Protein AF-A0AAN9A3C1-F1 (afdb_monomer)

Organism: Halocaridina rubra (NCBI:txid373956)

Sequence (177 aa):
KTPSAVAATAAAVVVAAIATAAVVAATATAAVVAATAAAVVVTATAAAVVVAATAAVVAATATAAVVAATAAAAVVTATAAAVVVAATAAAEVVATTVAAAVVATTAAAAVVTATAAAAVVATTAAAGIVAATAAAGVVATTAAAAVVAATAVAAVLTATAAAEVVAATAAAGAASS

Nearest PDB structures (foldseek):
  3ljy-assembly2_B  TM=1.322E-01  e=9.255E+00  Parabacteroides distasonis ATCC 8503

Foldseek 3Di:
DDEDEDADEDQEEDDEEEDLAYEDEEEHLYYHDEYEHVAYEDDYEHLEDDDDYCYQYWEYEHLEYDWEYEHCWHDWYWDHCATFTFTDHCWGGWGDGDVPTGTDETCNPEDEYEDEDVEYDYEYENHDYDYEYEYCEYEYEYYYCEEEYYYEYVEYEYEYDYVYYDYDYDDPYYDYD

Structure (mmCIF, N/CA/C/O backbone):
data_AF-A0AAN9A3C1-F1
#
_entry.id   AF-A0AAN9A3C1-F1
#
loop_
_atom_site.group_PDB
_atom_site.id
_atom_site.type_symbol
_atom_site.label_atom_id
_atom_site.label_alt_id
_atom_site.label_comp_id
_atom_site.label_asym_id
_atom_site.label_entity_id
_atom_site.label_seq_id
_atom_site.pdbx_PDB_ins_code
_atom_site.Cartn_x
_atom_site.Cartn_y
_atom_site.Cartn_z
_atom_site.occupancy
_atom_site.B_iso_or_equiv
_atom_site.auth_seq_id
_atom_site.auth_comp_id
_atom_site.auth_asym_id
_atom_site.auth_atom_id
_atom_site.pdbx_PDB_model_num
ATOM 1 N N . LYS A 1 1 ? 32.811 13.491 -8.816 1.00 56.31 1 LYS A N 1
ATOM 2 C CA . LYS A 1 1 ? 32.044 12.388 -9.447 1.00 56.31 1 LYS A CA 1
ATOM 3 C C . LYS A 1 1 ? 30.862 13.032 -10.159 1.00 56.31 1 LYS A C 1
ATOM 5 O O . LYS A 1 1 ? 30.163 13.804 -9.514 1.00 56.31 1 LYS A O 1
ATOM 10 N N . THR A 1 2 ? 30.744 12.864 -11.474 1.00 56.50 2 THR A N 1
ATOM 11 C CA . THR A 1 2 ? 29.707 13.526 -12.279 1.00 56.50 2 THR A CA 1
ATOM 12 C C . THR A 1 2 ? 28.348 12.852 -12.073 1.00 56.50 2 THR A C 1
ATOM 14 O O . THR A 1 2 ? 28.307 11.659 -11.758 1.00 56.50 2 THR A O 1
ATOM 17 N N . PRO A 1 3 ? 27.240 13.598 -12.205 1.00 73.44 3 PRO A N 1
ATOM 18 C CA . PRO A 1 3 ? 25.907 13.005 -12.236 1.00 73.44 3 PRO A CA 1
ATOM 19 C C . PRO A 1 3 ? 25.803 11.965 -13.361 1.00 73.44 3 PRO A C 1
ATOM 21 O O . PRO A 1 3 ? 26.408 12.134 -14.422 1.00 73.44 3 PRO A O 1
ATOM 24 N N . SER A 1 4 ? 25.045 10.891 -13.117 1.00 79.75 4 SER A N 1
ATOM 25 C CA . SER A 1 4 ? 24.799 9.827 -14.097 1.00 79.75 4 SER A CA 1
ATOM 26 C C . SER A 1 4 ? 23.322 9.777 -14.474 1.00 79.75 4 SER A C 1
ATOM 28 O O . SER A 1 4 ? 22.456 9.713 -13.598 1.00 79.75 4 SER A O 1
ATOM 30 N N . ALA A 1 5 ? 23.062 9.794 -15.782 1.00 85.44 5 ALA A N 1
ATOM 31 C CA . ALA A 1 5 ? 21.750 9.561 -16.365 1.00 85.44 5 ALA A CA 1
ATOM 32 C C . ALA A 1 5 ? 21.804 8.290 -17.222 1.00 85.44 5 ALA A C 1
ATOM 34 O O . ALA A 1 5 ? 22.592 8.214 -18.166 1.00 85.44 5 ALA A O 1
ATOM 35 N N . VAL A 1 6 ? 20.974 7.299 -16.880 1.00 84.12 6 VAL A N 1
ATOM 36 C CA . VAL A 1 6 ? 20.821 6.051 -17.636 1.00 84.12 6 VAL A CA 1
ATOM 37 C C . VAL A 1 6 ? 19.385 5.936 -18.126 1.00 84.12 6 VAL A C 1
ATOM 39 O O . VAL A 1 6 ? 18.451 5.874 -17.328 1.00 84.12 6 VAL A O 1
ATOM 42 N N . ALA A 1 7 ? 19.230 5.869 -19.446 1.00 87.31 7 ALA A N 1
ATOM 43 C CA . ALA A 1 7 ? 17.975 5.541 -20.103 1.00 87.31 7 ALA A CA 1
ATOM 44 C C . ALA A 1 7 ? 18.172 4.264 -20.922 1.00 87.31 7 ALA A C 1
ATOM 46 O O . ALA A 1 7 ? 19.027 4.220 -21.808 1.00 87.31 7 ALA A O 1
ATOM 47 N N . ALA A 1 8 ? 17.397 3.226 -20.612 1.00 80.81 8 ALA A N 1
ATOM 48 C CA . ALA A 1 8 ? 17.487 1.936 -21.279 1.00 80.81 8 ALA A CA 1
ATOM 49 C C . ALA A 1 8 ? 16.101 1.457 -21.723 1.00 80.81 8 ALA A C 1
ATOM 51 O O . ALA A 1 8 ? 15.153 1.403 -20.937 1.00 80.81 8 ALA A O 1
ATOM 52 N N . THR A 1 9 ? 16.007 1.120 -23.010 1.00 89.00 9 THR A N 1
ATOM 53 C CA . THR A 1 9 ? 14.817 0.541 -23.636 1.00 89.00 9 THR A CA 1
ATOM 54 C C . THR A 1 9 ? 15.225 -0.710 -24.389 1.00 89.00 9 THR A C 1
ATOM 56 O O . THR A 1 9 ? 16.035 -0.643 -25.311 1.00 89.00 9 THR A O 1
ATOM 59 N N . ALA A 1 10 ? 14.683 -1.849 -23.982 1.00 84.56 10 ALA A N 1
ATOM 60 C CA . ALA A 1 10 ? 14.947 -3.137 -24.607 1.00 84.56 10 ALA A CA 1
ATOM 61 C C . ALA A 1 10 ? 13.876 -4.144 -24.182 1.00 84.56 10 ALA A C 1
ATOM 63 O O . ALA A 1 10 ? 13.129 -3.902 -23.240 1.00 84.56 10 ALA A O 1
ATOM 64 N N . ALA A 1 11 ? 13.826 -5.311 -24.827 1.00 84.50 11 ALA A N 1
ATOM 65 C CA . ALA A 1 11 ? 12.996 -6.414 -24.336 1.00 84.50 11 ALA A CA 1
ATOM 66 C C . ALA A 1 11 ? 13.344 -6.768 -22.872 1.00 84.50 11 ALA A C 1
ATOM 68 O O . ALA A 1 11 ? 12.444 -7.002 -22.061 1.00 84.50 11 ALA A O 1
ATOM 69 N N . ALA A 1 12 ? 14.639 -6.701 -22.537 1.00 85.31 12 ALA A N 1
ATOM 70 C CA . ALA A 1 12 ? 15.175 -6.831 -21.188 1.00 85.31 12 ALA A CA 1
ATOM 71 C C . ALA A 1 12 ? 16.172 -5.701 -20.882 1.00 85.31 12 ALA A C 1
ATOM 73 O O . ALA A 1 12 ? 17.108 -5.477 -21.651 1.00 85.31 12 ALA A O 1
ATOM 74 N N . VAL A 1 13 ? 15.982 -5.011 -19.754 1.00 88.56 13 VAL A N 1
ATOM 75 C CA . VAL A 1 13 ? 16.843 -3.910 -19.297 1.00 88.56 13 VAL A CA 1
ATOM 76 C C . VAL A 1 13 ? 17.493 -4.260 -17.967 1.00 88.56 13 VAL A C 1
ATOM 78 O O . VAL A 1 13 ? 16.806 -4.623 -17.014 1.00 88.56 13 VAL A O 1
ATOM 81 N N . VAL A 1 14 ? 18.812 -4.069 -17.899 1.00 86.25 14 VAL A N 1
ATOM 82 C CA . VAL A 1 14 ? 19.585 -4.117 -16.656 1.00 86.25 14 VAL A CA 1
ATOM 83 C C . VAL A 1 14 ? 20.357 -2.811 -16.515 1.00 86.25 14 VAL A C 1
ATOM 85 O O . VAL A 1 14 ? 21.212 -2.500 -17.344 1.00 86.25 14 VAL A O 1
ATOM 88 N N . VAL A 1 15 ? 20.055 -2.050 -15.462 1.00 84.06 15 VAL A N 1
ATOM 89 C CA . VAL A 1 15 ? 20.766 -0.813 -15.127 1.00 84.06 15 VAL A CA 1
ATOM 90 C C . VAL A 1 15 ? 21.395 -0.914 -13.748 1.00 84.06 15 VAL A C 1
ATOM 92 O O . VAL A 1 15 ? 20.715 -1.201 -12.763 1.00 84.06 15 VAL A O 1
ATOM 95 N N . ALA A 1 16 ? 22.685 -0.588 -13.694 1.00 87.06 16 ALA A N 1
ATOM 96 C CA . ALA A 1 16 ? 23.415 -0.323 -12.467 1.00 87.06 16 ALA A CA 1
ATOM 97 C C . ALA A 1 16 ? 23.981 1.103 -12.515 1.00 87.06 16 ALA A C 1
ATOM 99 O O . ALA A 1 16 ? 24.780 1.427 -13.395 1.00 87.06 16 ALA A O 1
ATOM 100 N N . ALA A 1 17 ? 23.579 1.956 -11.571 1.00 80.62 17 ALA A N 1
ATOM 101 C CA . ALA A 1 17 ? 24.071 3.327 -11.466 1.00 80.62 17 ALA A CA 1
ATOM 102 C C . ALA A 1 17 ? 24.655 3.591 -10.076 1.00 80.62 17 ALA A C 1
ATOM 104 O O . ALA A 1 17 ? 23.951 3.516 -9.070 1.00 80.62 17 ALA A O 1
ATOM 105 N N . ILE A 1 18 ? 25.944 3.939 -10.024 1.00 84.00 18 ILE A N 1
ATOM 106 C CA . ILE A 1 18 ? 26.612 4.358 -8.788 1.00 84.00 18 ILE A CA 1
ATOM 107 C C . ILE A 1 18 ? 27.177 5.753 -8.981 1.00 84.00 18 ILE A C 1
ATOM 109 O O . ILE A 1 18 ? 28.207 5.958 -9.629 1.00 84.00 18 ILE A O 1
ATOM 113 N N . ALA A 1 19 ? 26.550 6.719 -8.334 1.00 80.19 19 ALA A N 1
ATOM 114 C CA . ALA A 1 19 ? 26.940 8.110 -8.445 1.00 80.19 19 ALA A CA 1
ATOM 115 C C . ALA A 1 19 ? 26.745 8.828 -7.113 1.00 80.19 19 ALA A C 1
ATOM 117 O O . ALA A 1 19 ? 26.228 8.278 -6.150 1.00 80.19 19 ALA A O 1
ATOM 118 N N . THR A 1 20 ? 27.199 10.070 -7.037 1.00 80.44 20 THR A N 1
ATOM 119 C CA . THR A 1 20 ? 26.747 10.980 -5.978 1.00 80.44 20 THR A CA 1
ATOM 120 C C . THR A 1 20 ? 25.288 11.377 -6.203 1.00 80.44 20 THR A C 1
ATOM 122 O O . THR A 1 20 ? 24.555 11.552 -5.234 1.00 80.44 20 THR A O 1
ATOM 125 N N . ALA A 1 21 ? 24.871 11.423 -7.476 1.00 79.38 21 ALA A N 1
ATOM 126 C CA . ALA A 1 21 ? 23.491 11.563 -7.924 1.00 79.38 21 ALA A CA 1
ATOM 127 C C . ALA A 1 21 ? 23.217 10.672 -9.153 1.00 79.38 21 ALA A C 1
ATOM 129 O O . ALA A 1 21 ? 23.971 10.736 -10.132 1.00 79.38 21 ALA A O 1
ATOM 130 N N . ALA A 1 22 ? 22.162 9.850 -9.099 1.00 84.31 22 ALA A N 1
ATOM 131 C CA . ALA A 1 22 ? 21.809 8.884 -10.145 1.00 84.31 22 ALA A CA 1
ATOM 132 C C . ALA A 1 22 ? 20.344 9.004 -10.583 1.00 84.31 22 ALA A C 1
ATOM 134 O O . ALA A 1 22 ? 19.435 9.011 -9.750 1.00 84.31 22 ALA A O 1
ATOM 135 N N . VAL A 1 23 ? 20.139 9.020 -11.901 1.00 84.69 23 VAL A N 1
ATOM 136 C CA . VAL A 1 23 ? 18.820 8.918 -12.531 1.00 84.69 23 VAL A CA 1
ATOM 137 C C . VAL A 1 23 ? 18.787 7.676 -13.408 1.00 84.69 23 VAL A C 1
ATOM 139 O O . VAL A 1 23 ? 19.584 7.558 -14.343 1.00 84.69 23 VAL A O 1
ATOM 142 N N . VAL A 1 24 ? 17.857 6.766 -13.108 1.00 84.81 24 VAL A N 1
ATOM 143 C CA . VAL A 1 24 ? 17.647 5.544 -13.884 1.00 84.81 24 VAL A CA 1
ATOM 144 C C . VAL A 1 24 ? 16.219 5.435 -14.402 1.00 84.81 24 VAL A C 1
ATOM 146 O O . VAL A 1 24 ? 15.254 5.435 -13.631 1.00 84.81 24 VAL A O 1
ATOM 149 N N . ALA A 1 25 ? 16.123 5.256 -15.717 1.00 87.81 25 ALA A N 1
ATOM 150 C CA . ALA A 1 25 ? 14.908 4.890 -16.421 1.00 87.81 25 ALA A CA 1
ATOM 151 C C . ALA A 1 25 ? 15.089 3.564 -17.168 1.00 87.81 25 ALA A C 1
ATOM 153 O O . ALA A 1 25 ? 15.967 3.429 -18.027 1.00 87.81 25 ALA A O 1
ATOM 154 N N . ALA A 1 26 ? 14.225 2.599 -16.849 1.00 85.00 26 ALA A N 1
ATOM 155 C CA . ALA A 1 26 ? 14.166 1.299 -17.502 1.00 85.00 26 ALA A CA 1
ATOM 156 C C . ALA A 1 26 ? 12.761 1.030 -18.046 1.00 85.00 26 ALA A C 1
ATOM 158 O O . ALA A 1 26 ? 11.796 0.929 -17.287 1.00 85.00 26 ALA A O 1
ATOM 159 N N . THR A 1 27 ? 12.661 0.883 -19.365 1.00 88.75 27 THR A N 1
ATOM 160 C CA . THR A 1 27 ? 11.431 0.436 -20.028 1.00 88.75 27 THR A CA 1
ATOM 161 C C . THR A 1 27 ? 11.697 -0.881 -20.723 1.00 88.75 27 THR A C 1
ATOM 163 O O . THR A 1 27 ? 12.577 -0.970 -21.581 1.00 88.75 27 THR A O 1
ATOM 166 N N . ALA A 1 28 ? 10.950 -1.911 -20.343 1.00 84.88 28 ALA A N 1
ATOM 167 C CA . ALA A 1 28 ? 11.157 -3.235 -20.895 1.00 84.88 28 ALA A CA 1
ATOM 168 C C . ALA A 1 28 ? 9.920 -4.116 -20.786 1.00 84.88 28 ALA A C 1
ATOM 170 O O . ALA A 1 28 ? 8.927 -3.747 -20.177 1.00 84.88 28 ALA A O 1
ATOM 171 N N . THR A 1 29 ? 9.982 -5.324 -21.337 1.00 87.19 29 THR A N 1
ATOM 172 C CA . THR A 1 29 ? 9.071 -6.385 -20.877 1.00 87.19 29 THR A CA 1
ATOM 173 C C . THR A 1 29 ? 9.516 -6.898 -19.505 1.00 87.19 29 THR A C 1
ATOM 175 O O . THR A 1 29 ? 8.672 -7.238 -18.676 1.00 87.19 29 THR A O 1
ATOM 178 N N . ALA A 1 30 ? 10.832 -6.857 -19.247 1.00 80.75 30 ALA A N 1
ATOM 179 C CA . ALA A 1 30 ? 11.457 -7.124 -17.955 1.00 80.75 30 ALA A CA 1
ATOM 180 C C . ALA A 1 30 ? 12.536 -6.074 -17.618 1.00 80.75 30 ALA A C 1
ATOM 182 O O . ALA A 1 30 ? 13.518 -5.930 -18.353 1.00 80.75 30 ALA A O 1
ATOM 183 N N . ALA A 1 31 ? 12.357 -5.343 -16.514 1.00 86.56 31 ALA A N 1
ATOM 184 C CA . ALA A 1 31 ? 13.257 -4.268 -16.092 1.00 86.56 31 ALA A CA 1
ATOM 185 C C . ALA A 1 31 ? 13.874 -4.546 -14.717 1.00 86.56 31 ALA A C 1
ATOM 187 O O . ALA A 1 31 ? 13.156 -4.767 -13.739 1.00 86.56 31 ALA A O 1
ATOM 188 N N . VAL A 1 32 ? 15.204 -4.463 -14.651 1.00 85.81 32 VAL A N 1
ATOM 189 C CA . VAL A 1 32 ? 15.979 -4.521 -13.411 1.00 85.81 32 VAL A CA 1
ATOM 190 C C . VAL A 1 32 ? 16.767 -3.233 -13.252 1.00 85.81 32 VAL A C 1
ATOM 192 O O . VAL A 1 32 ? 17.620 -2.900 -14.081 1.00 85.81 32 VAL A O 1
ATOM 195 N N . VAL A 1 33 ? 16.500 -2.525 -12.156 1.00 83.19 33 VAL A N 1
ATOM 196 C CA . VAL A 1 33 ? 17.215 -1.306 -11.804 1.00 83.19 33 VAL A CA 1
ATOM 197 C C . VAL A 1 33 ? 17.795 -1.395 -10.403 1.00 83.19 33 VAL A C 1
ATOM 199 O O . VAL A 1 33 ? 17.070 -1.510 -9.412 1.00 83.19 33 VAL A O 1
ATOM 202 N N . ALA A 1 34 ? 19.112 -1.236 -10.348 1.00 86.31 34 ALA A N 1
ATOM 203 C CA . ALA A 1 34 ? 19.865 -0.999 -9.134 1.00 86.31 34 ALA A CA 1
ATOM 204 C C . ALA A 1 34 ? 20.510 0.382 -9.207 1.00 86.31 34 ALA A C 1
ATOM 206 O O . ALA A 1 34 ? 21.264 0.693 -10.137 1.00 86.31 34 ALA A O 1
ATOM 207 N N . ALA A 1 35 ? 20.232 1.219 -8.216 1.00 80.44 35 ALA A N 1
ATOM 208 C CA . ALA A 1 35 ? 20.821 2.539 -8.190 1.00 80.44 35 ALA A CA 1
ATOM 209 C C . ALA A 1 35 ? 21.192 2.965 -6.766 1.00 80.44 35 ALA A C 1
ATOM 211 O O . ALA A 1 35 ? 20.408 2.893 -5.819 1.00 80.44 35 ALA A O 1
ATOM 212 N N . THR A 1 36 ? 22.432 3.416 -6.624 1.00 82.19 36 THR A N 1
ATOM 213 C CA . THR A 1 36 ? 23.015 3.801 -5.345 1.00 82.19 36 THR A CA 1
ATOM 214 C C . THR A 1 36 ? 23.631 5.173 -5.491 1.00 82.19 36 THR A C 1
ATOM 216 O O . THR A 1 36 ? 24.597 5.384 -6.231 1.00 82.19 36 THR A O 1
ATOM 219 N N . ALA A 1 37 ? 23.070 6.111 -4.751 1.00 75.06 37 ALA A N 1
ATOM 220 C CA . ALA A 1 37 ? 23.610 7.441 -4.610 1.00 75.06 37 ALA A CA 1
ATOM 221 C C . ALA A 1 37 ? 23.114 8.036 -3.297 1.00 75.06 37 ALA A C 1
ATOM 223 O O . ALA A 1 37 ? 22.129 7.567 -2.737 1.00 75.06 37 ALA A O 1
ATOM 224 N N . ALA A 1 38 ? 23.766 9.102 -2.838 1.00 74.19 38 ALA A N 1
ATOM 225 C CA . ALA A 1 38 ? 23.195 9.931 -1.777 1.00 74.19 38 ALA A CA 1
ATOM 226 C C . ALA A 1 38 ? 21.835 10.515 -2.212 1.00 74.19 38 ALA A C 1
ATOM 228 O O . ALA A 1 38 ? 20.959 10.736 -1.382 1.00 74.19 38 ALA A O 1
ATOM 229 N N . ALA A 1 39 ? 21.662 10.709 -3.527 1.00 70.88 39 ALA A N 1
ATOM 230 C CA . ALA A 1 39 ? 20.395 11.024 -4.172 1.00 70.88 39 ALA A CA 1
ATOM 231 C C . ALA A 1 39 ? 20.176 10.129 -5.401 1.00 70.88 39 ALA A C 1
ATOM 233 O O . ALA A 1 39 ? 20.866 10.267 -6.414 1.00 70.88 39 ALA A O 1
ATOM 234 N N . VAL A 1 40 ? 19.215 9.209 -5.321 1.00 79.62 40 VAL A N 1
ATOM 235 C CA . VAL A 1 40 ? 18.891 8.281 -6.409 1.00 79.62 40 VAL A CA 1
ATOM 236 C C . VAL A 1 40 ? 17.402 8.260 -6.710 1.00 79.62 40 VAL A C 1
ATOM 238 O O . VAL A 1 40 ? 16.564 8.226 -5.806 1.00 79.62 40 VAL A O 1
ATOM 241 N N . VAL A 1 41 ? 17.120 8.258 -8.012 1.00 82.25 41 VAL A N 1
ATOM 242 C CA . VAL A 1 41 ? 15.790 8.107 -8.584 1.00 82.25 41 VAL A CA 1
ATOM 243 C C . VAL A 1 41 ? 15.775 6.881 -9.475 1.00 82.25 41 VAL A C 1
ATOM 245 O O . VAL A 1 41 ? 16.584 6.765 -10.404 1.00 82.25 41 VAL A O 1
ATOM 248 N N . VAL A 1 42 ? 14.809 6.002 -9.215 1.00 82.44 42 VAL A N 1
ATOM 249 C CA . VAL A 1 42 ? 14.529 4.871 -10.086 1.00 82.44 42 VAL A CA 1
ATOM 250 C C . VAL A 1 42 ? 13.095 4.878 -10.576 1.00 82.44 42 VAL A C 1
ATOM 252 O O . VAL A 1 42 ? 12.144 4.862 -9.794 1.00 82.44 42 VAL A O 1
ATOM 255 N N . THR A 1 43 ? 12.991 4.775 -11.896 1.00 85.31 43 THR A N 1
ATOM 256 C CA . THR A 1 43 ? 11.760 4.464 -12.604 1.00 85.31 43 THR A CA 1
ATOM 257 C C . THR A 1 43 ? 11.938 3.182 -13.394 1.00 85.31 43 THR A C 1
ATOM 259 O O . THR A 1 43 ? 12.892 3.027 -14.167 1.00 85.31 43 THR A O 1
ATOM 262 N N . ALA A 1 44 ? 11.005 2.257 -13.209 1.00 81.19 44 ALA A N 1
ATOM 263 C CA . ALA A 1 44 ? 10.957 1.076 -14.037 1.00 81.19 44 ALA A CA 1
ATOM 264 C C . ALA A 1 44 ? 9.515 0.724 -14.401 1.00 81.19 44 ALA A C 1
ATOM 266 O O . ALA A 1 44 ? 8.604 0.728 -13.568 1.00 81.19 44 ALA A O 1
ATOM 267 N N . THR A 1 45 ? 9.331 0.479 -15.694 1.00 85.88 45 THR A N 1
ATOM 268 C CA . THR A 1 45 ? 8.055 0.111 -16.298 1.00 85.88 45 THR A CA 1
ATOM 269 C C . THR A 1 45 ? 8.264 -1.129 -17.130 1.00 85.88 45 THR A C 1
ATOM 271 O O . THR A 1 45 ? 9.107 -1.159 -18.031 1.00 85.88 45 THR A O 1
ATOM 274 N N . ALA A 1 46 ? 7.489 -2.150 -16.811 1.00 81.19 46 ALA A N 1
ATOM 275 C CA . ALA A 1 46 ? 7.528 -3.409 -17.513 1.00 81.19 46 ALA A CA 1
ATOM 276 C C . ALA A 1 46 ? 6.310 -4.249 -17.165 1.00 81.19 46 ALA A C 1
ATOM 278 O O . ALA A 1 46 ? 5.611 -3.968 -16.199 1.00 81.19 46 ALA A O 1
ATOM 279 N N . ALA A 1 47 ? 6.068 -5.321 -17.916 1.00 83.69 47 ALA A N 1
ATOM 280 C CA . ALA A 1 47 ? 5.149 -6.352 -17.442 1.00 83.69 47 ALA A CA 1
ATOM 281 C C . ALA A 1 47 ? 5.620 -6.906 -16.081 1.00 83.69 47 ALA A C 1
ATOM 283 O O . ALA A 1 47 ? 4.781 -7.238 -15.238 1.00 83.69 47 ALA A O 1
ATOM 284 N N . ALA A 1 48 ? 6.949 -6.919 -15.879 1.00 70.94 48 ALA A N 1
ATOM 285 C CA . ALA A 1 48 ? 7.636 -7.234 -14.632 1.00 70.94 48 ALA A CA 1
ATOM 286 C C . ALA A 1 48 ? 8.763 -6.230 -14.310 1.00 70.94 48 ALA A C 1
ATOM 288 O O . ALA A 1 48 ? 9.728 -6.098 -15.072 1.00 70.94 48 ALA A O 1
ATOM 289 N N . VAL A 1 49 ? 8.664 -5.561 -13.156 1.00 80.00 49 VAL A N 1
ATOM 290 C CA . VAL A 1 49 ? 9.622 -4.538 -12.708 1.00 80.00 49 VAL A CA 1
ATOM 291 C C . VAL A 1 49 ? 10.253 -4.875 -11.364 1.00 80.00 49 VAL A C 1
ATOM 293 O O . VAL A 1 49 ? 9.545 -5.157 -10.396 1.00 80.00 49 VAL A O 1
ATOM 296 N N . VAL A 1 50 ? 11.576 -4.692 -11.295 1.00 80.19 50 VAL A N 1
ATOM 297 C CA . VAL A 1 50 ? 12.348 -4.697 -10.052 1.00 80.19 50 VAL A CA 1
ATOM 298 C C . VAL A 1 50 ? 13.110 -3.389 -9.877 1.00 80.19 50 VAL A C 1
ATOM 300 O O . VAL A 1 50 ? 13.950 -3.024 -10.707 1.00 80.19 50 VAL A O 1
ATOM 303 N N . VAL A 1 51 ? 12.854 -2.727 -8.747 1.00 77.12 51 VAL A N 1
ATOM 304 C CA . VAL A 1 51 ? 13.583 -1.536 -8.318 1.00 77.12 51 VAL A CA 1
ATOM 305 C C . VAL A 1 51 ? 14.176 -1.713 -6.930 1.00 77.12 51 VAL A C 1
ATOM 307 O O . VAL A 1 51 ? 13.451 -1.900 -5.952 1.00 77.12 51 VAL A O 1
ATOM 310 N N . ALA A 1 52 ? 15.492 -1.530 -6.852 1.00 80.38 52 ALA A N 1
ATOM 311 C CA . ALA A 1 52 ? 16.223 -1.398 -5.605 1.00 80.38 52 ALA A CA 1
ATOM 312 C C . ALA A 1 52 ? 17.042 -0.112 -5.616 1.00 80.38 52 ALA A C 1
ATOM 314 O O . ALA A 1 52 ? 17.867 0.107 -6.514 1.00 80.38 52 ALA A O 1
ATOM 315 N N . ALA A 1 53 ? 16.852 0.723 -4.597 1.00 70.38 53 ALA A N 1
ATOM 316 C CA . ALA A 1 53 ? 17.707 1.882 -4.450 1.00 70.38 53 ALA A CA 1
ATOM 317 C C . ALA A 1 53 ? 17.897 2.333 -2.994 1.00 70.38 53 ALA A C 1
ATOM 319 O O . ALA A 1 53 ? 16.996 2.250 -2.156 1.00 70.38 53 ALA A O 1
ATOM 320 N N . THR A 1 54 ? 19.104 2.835 -2.704 1.00 71.06 54 THR A N 1
ATOM 321 C CA . THR A 1 54 ? 19.414 3.546 -1.451 1.00 71.06 54 THR A CA 1
ATOM 322 C C . THR A 1 54 ? 18.892 4.962 -1.579 1.00 71.06 54 THR A C 1
ATOM 324 O O . THR A 1 54 ? 19.634 5.913 -1.813 1.00 71.06 54 THR A O 1
ATOM 327 N N . ALA A 1 55 ? 17.577 5.041 -1.620 1.00 57.84 55 ALA A N 1
ATOM 328 C CA . ALA A 1 55 ? 16.886 6.086 -2.316 1.00 57.84 55 ALA A CA 1
ATOM 329 C C . ALA A 1 55 ? 16.065 6.918 -1.387 1.00 57.84 55 ALA A C 1
ATOM 331 O O . ALA A 1 55 ? 15.365 6.413 -0.516 1.00 57.84 55 ALA A O 1
ATOM 332 N N . ALA A 1 56 ? 16.015 8.181 -1.767 1.00 61.28 56 ALA A N 1
ATOM 333 C CA . ALA A 1 56 ? 14.816 8.936 -1.536 1.00 61.28 56 ALA A CA 1
ATOM 334 C C . ALA A 1 56 ? 13.613 8.304 -2.275 1.00 61.28 56 ALA A C 1
ATOM 336 O O . ALA A 1 56 ? 12.534 8.297 -1.698 1.00 61.28 56 ALA A O 1
ATOM 337 N N . VAL A 1 57 ? 13.763 7.774 -3.512 1.00 75.75 57 VAL A N 1
ATOM 338 C CA . VAL A 1 57 ? 12.609 7.462 -4.393 1.00 75.75 57 VAL A CA 1
ATOM 339 C C . VAL A 1 57 ? 12.740 6.197 -5.258 1.00 75.75 57 VAL A C 1
ATOM 341 O O . VAL A 1 57 ? 13.675 6.057 -6.053 1.00 75.75 57 VAL A O 1
ATOM 344 N N . VAL A 1 58 ? 11.723 5.328 -5.170 1.00 80.12 58 VAL A N 1
ATOM 345 C CA . VAL A 1 58 ? 11.596 4.063 -5.915 1.00 80.12 58 VAL A CA 1
ATOM 346 C C . VAL A 1 58 ? 10.163 3.910 -6.436 1.00 80.12 58 VAL A C 1
ATOM 348 O O . VAL A 1 58 ? 9.200 3.953 -5.663 1.00 80.12 58 VAL A O 1
ATOM 351 N N . ALA A 1 59 ? 10.033 3.755 -7.758 1.00 83.50 59 ALA A N 1
ATOM 352 C CA . ALA A 1 59 ? 8.757 3.609 -8.455 1.00 83.50 59 ALA A CA 1
ATOM 353 C C . ALA A 1 59 ? 8.770 2.413 -9.413 1.00 83.50 59 ALA A C 1
ATOM 355 O O . ALA A 1 59 ? 9.589 2.361 -10.339 1.00 83.50 59 ALA A O 1
ATOM 356 N N . ALA A 1 60 ? 7.820 1.494 -9.230 1.00 79.31 60 ALA A N 1
ATOM 357 C CA . ALA A 1 60 ? 7.550 0.442 -10.201 1.00 79.31 60 ALA A CA 1
ATOM 358 C C . ALA A 1 60 ? 6.090 0.403 -10.610 1.00 79.31 60 ALA A C 1
ATOM 360 O O . ALA A 1 60 ? 5.177 0.377 -9.781 1.00 79.31 60 ALA A O 1
ATOM 361 N N . THR A 1 61 ? 5.905 0.324 -11.921 1.00 82.75 61 THR A N 1
ATOM 362 C CA . THR A 1 61 ? 4.610 0.065 -12.530 1.00 82.75 61 THR A CA 1
ATOM 363 C C . THR A 1 61 ? 4.703 -1.157 -13.393 1.00 82.75 61 THR A C 1
ATOM 365 O O . THR A 1 61 ? 5.572 -1.269 -14.261 1.00 82.75 61 THR A O 1
ATOM 368 N N . ALA A 1 62 ? 3.766 -2.055 -13.165 1.00 75.44 62 ALA A N 1
ATOM 369 C CA . ALA A 1 62 ? 3.691 -3.272 -13.923 1.00 75.44 62 ALA A CA 1
ATOM 370 C C . ALA A 1 62 ? 2.317 -3.903 -13.771 1.00 75.44 62 ALA A C 1
ATOM 372 O O . ALA A 1 62 ? 1.501 -3.471 -12.970 1.00 75.44 62 ALA A O 1
ATOM 373 N N . THR A 1 63 ? 2.060 -4.981 -14.494 1.00 83.62 63 THR A N 1
ATOM 374 C CA . THR A 1 63 ? 1.101 -5.986 -14.013 1.00 83.62 63 THR A CA 1
ATOM 375 C C . THR A 1 63 ? 1.596 -6.640 -12.722 1.00 83.62 63 THR A C 1
ATOM 377 O O . THR A 1 63 ? 0.776 -7.074 -11.918 1.00 83.62 63 THR A O 1
ATOM 380 N N . ALA A 1 64 ? 2.921 -6.658 -12.527 1.00 66.12 64 ALA A N 1
ATOM 381 C CA . ALA A 1 64 ? 3.621 -7.159 -11.349 1.00 66.12 64 ALA A CA 1
ATOM 382 C C . ALA A 1 64 ? 4.855 -6.294 -11.012 1.00 66.12 64 ALA A C 1
ATOM 384 O O . ALA A 1 64 ? 5.846 -6.297 -11.752 1.00 66.12 64 ALA A O 1
ATOM 385 N N . ALA A 1 65 ? 4.793 -5.517 -9.924 1.00 79.75 65 ALA A N 1
ATOM 386 C CA . ALA A 1 65 ? 5.811 -4.513 -9.592 1.00 79.75 65 ALA A CA 1
ATOM 387 C C . ALA A 1 65 ? 6.378 -4.689 -8.178 1.00 79.75 65 ALA A C 1
ATOM 389 O O . ALA A 1 65 ? 5.627 -4.903 -7.224 1.00 79.75 65 ALA A O 1
ATOM 390 N N . VAL A 1 66 ? 7.707 -4.558 -8.072 1.00 79.38 66 VAL A N 1
ATOM 391 C CA . VAL A 1 66 ? 8.468 -4.662 -6.821 1.00 79.38 66 VAL A CA 1
ATOM 392 C C . VAL A 1 66 ? 9.341 -3.435 -6.623 1.00 79.38 66 VAL A C 1
ATOM 394 O O . VAL A 1 66 ? 10.121 -3.042 -7.497 1.00 79.38 66 VAL A O 1
ATOM 397 N N . VAL A 1 67 ? 9.187 -2.839 -5.445 1.00 77.25 67 VAL A N 1
ATOM 398 C CA . VAL A 1 67 ? 9.668 -1.497 -5.136 1.00 77.25 67 VAL A CA 1
ATOM 399 C C . VAL A 1 67 ? 10.241 -1.584 -3.739 1.00 77.25 67 VAL A C 1
ATOM 401 O O . VAL A 1 67 ? 9.527 -1.929 -2.801 1.00 77.25 67 VAL A O 1
ATOM 404 N N . ALA A 1 68 ? 11.534 -1.306 -3.621 1.00 79.81 68 ALA A N 1
ATOM 405 C CA . ALA A 1 68 ? 12.237 -1.210 -2.355 1.00 79.81 68 ALA A CA 1
ATOM 406 C C . ALA A 1 68 ? 13.128 0.032 -2.346 1.00 79.81 68 ALA A C 1
ATOM 408 O O . ALA A 1 68 ? 14.040 0.164 -3.165 1.00 79.81 68 ALA A O 1
ATOM 409 N N . ALA A 1 69 ? 12.888 0.910 -1.382 1.00 73.81 69 ALA A N 1
ATOM 410 C CA . ALA A 1 69 ? 13.749 2.031 -1.058 1.00 73.81 69 ALA A CA 1
ATOM 411 C C . ALA A 1 69 ? 14.110 1.957 0.403 1.00 73.81 69 ALA A C 1
ATOM 413 O O . ALA A 1 69 ? 13.286 1.685 1.280 1.00 73.81 69 ALA A O 1
ATOM 414 N N . THR A 1 70 ? 15.369 2.270 0.634 1.00 74.06 70 THR A N 1
ATOM 415 C CA . THR A 1 70 ? 15.898 2.437 1.965 1.00 74.06 70 THR A CA 1
ATOM 416 C C . THR A 1 70 ? 16.769 3.660 2.004 1.00 74.06 70 THR A C 1
ATOM 418 O O . THR A 1 70 ? 17.595 3.884 1.121 1.00 74.06 70 THR A O 1
ATOM 421 N N . ALA A 1 71 ? 16.622 4.421 3.067 1.00 66.19 71 ALA A N 1
ATOM 422 C CA . AL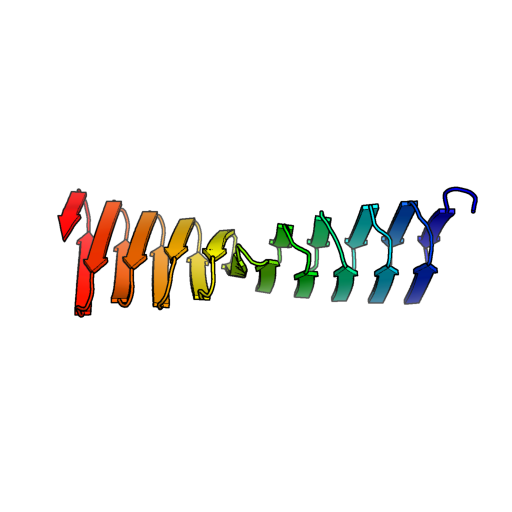A A 1 71 ? 17.481 5.543 3.357 1.00 66.19 71 ALA A CA 1
ATOM 423 C C . ALA A 1 71 ? 17.333 5.880 4.842 1.00 66.19 71 ALA A C 1
ATOM 425 O O . ALA A 1 71 ? 16.650 5.183 5.583 1.00 66.19 71 ALA A O 1
ATOM 426 N N . ALA A 1 72 ? 17.969 6.950 5.310 1.00 73.88 72 ALA A N 1
ATOM 427 C CA . ALA A 1 72 ? 17.495 7.582 6.542 1.00 73.88 72 ALA A CA 1
ATOM 428 C C . ALA A 1 72 ? 16.044 8.091 6.376 1.00 73.88 72 ALA A C 1
ATOM 430 O O . ALA A 1 72 ? 15.332 8.217 7.367 1.00 73.88 72 ALA A O 1
ATOM 431 N N . ALA A 1 73 ? 15.624 8.306 5.118 1.00 59.69 73 ALA A N 1
ATOM 432 C CA . ALA A 1 73 ? 14.277 8.638 4.661 1.00 59.69 73 ALA A CA 1
ATOM 433 C C . ALA A 1 73 ? 13.995 7.990 3.289 1.00 59.69 73 ALA A C 1
ATOM 435 O O . ALA A 1 73 ? 14.706 8.307 2.336 1.00 59.69 73 ALA A O 1
ATOM 436 N N . ALA A 1 74 ? 12.979 7.129 3.165 1.00 70.81 74 ALA A N 1
ATOM 437 C CA . ALA A 1 74 ? 12.729 6.369 1.938 1.00 70.81 74 ALA A CA 1
ATOM 438 C C . ALA A 1 74 ? 11.270 6.385 1.496 1.00 70.81 74 ALA A C 1
ATOM 440 O O . ALA A 1 74 ? 10.367 6.287 2.321 1.00 70.81 74 ALA A O 1
ATOM 441 N N . VAL A 1 75 ? 11.072 6.433 0.175 1.00 73.12 75 VAL A N 1
ATOM 442 C CA . VAL A 1 75 ? 9.758 6.401 -0.473 1.00 73.12 75 VAL A CA 1
ATOM 443 C C . VAL A 1 75 ? 9.712 5.323 -1.526 1.00 73.12 75 VAL A C 1
ATOM 445 O O . VAL A 1 75 ? 10.592 5.196 -2.384 1.00 73.12 75 VAL A O 1
ATOM 448 N N . VAL A 1 76 ? 8.638 4.552 -1.456 1.00 71.25 76 VAL A N 1
ATOM 449 C CA . VAL A 1 76 ? 8.459 3.362 -2.263 1.00 71.25 76 VAL A CA 1
ATOM 450 C C . VAL A 1 76 ? 7.035 3.420 -2.748 1.00 71.25 76 VAL A C 1
ATOM 452 O O . VAL A 1 76 ? 6.119 3.750 -2.001 1.00 71.25 76 VAL A O 1
ATOM 455 N N . THR A 1 77 ? 6.865 3.150 -4.031 1.00 77.00 77 THR A N 1
ATOM 456 C CA . THR A 1 77 ? 5.588 3.254 -4.730 1.00 77.00 77 THR A CA 1
ATOM 457 C C . THR A 1 77 ? 5.449 2.212 -5.819 1.00 77.00 77 THR 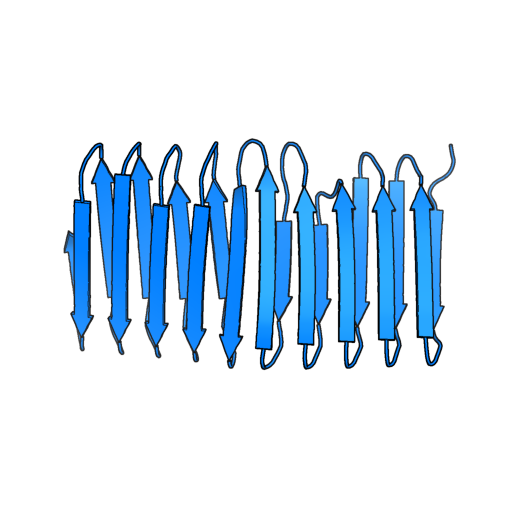A C 1
ATOM 459 O O . THR A 1 77 ? 6.164 2.174 -6.817 1.00 77.00 77 THR A O 1
ATOM 462 N N . ALA A 1 78 ? 4.471 1.366 -5.638 1.00 70.81 78 ALA A N 1
ATOM 463 C CA . ALA A 1 78 ? 4.242 0.232 -6.466 1.00 70.81 78 ALA A CA 1
ATOM 464 C C . ALA A 1 78 ? 2.768 0.294 -6.736 1.00 70.81 78 ALA A C 1
ATOM 466 O O . ALA A 1 78 ? 1.931 0.409 -5.837 1.00 70.81 78 ALA A O 1
ATOM 467 N N . THR A 1 79 ? 2.487 0.322 -8.026 1.00 72.44 79 THR A N 1
ATOM 468 C CA . THR A 1 79 ? 1.175 0.031 -8.554 1.00 72.44 79 THR A CA 1
ATOM 469 C C . THR A 1 79 ? 1.249 -1.068 -9.589 1.00 72.44 79 THR A C 1
ATOM 471 O O . THR A 1 79 ? 2.171 -1.174 -10.398 1.00 72.44 79 THR A O 1
ATOM 474 N N . ALA A 1 80 ? 0.231 -1.891 -9.521 1.00 63.38 80 ALA A N 1
ATOM 475 C CA . ALA A 1 80 ? -0.051 -2.953 -10.437 1.00 63.38 80 ALA A CA 1
ATOM 476 C C . ALA A 1 80 ? -1.461 -3.430 -10.127 1.00 63.38 80 ALA A C 1
ATOM 478 O O . ALA A 1 80 ? -2.028 -3.082 -9.095 1.00 63.38 80 ALA A O 1
ATOM 479 N N . ALA A 1 81 ? -2.023 -4.260 -10.997 1.00 67.88 81 ALA A N 1
ATOM 480 C CA . ALA A 1 81 ? -3.140 -5.107 -10.581 1.00 67.88 81 ALA A CA 1
ATOM 481 C C . ALA A 1 81 ? -2.734 -6.009 -9.396 1.00 67.88 81 ALA A C 1
ATOM 483 O O . ALA A 1 81 ? -3.584 -6.475 -8.642 1.00 67.88 81 ALA A O 1
ATOM 484 N N . ALA A 1 82 ? -1.423 -6.230 -9.263 1.00 55.69 82 ALA A N 1
ATOM 485 C CA . ALA A 1 82 ? -0.781 -6.945 -8.183 1.00 55.69 82 ALA A CA 1
ATOM 486 C C . ALA A 1 82 ? 0.534 -6.263 -7.814 1.00 55.69 82 ALA A C 1
ATOM 488 O O . ALA A 1 82 ? 1.541 -6.420 -8.514 1.00 55.69 82 ALA A O 1
ATOM 489 N N . VAL A 1 83 ? 0.524 -5.466 -6.746 1.00 67.31 83 VAL A N 1
ATOM 490 C CA . VAL A 1 83 ? 1.706 -4.686 -6.391 1.00 67.31 83 VAL A CA 1
ATOM 491 C C . VAL A 1 83 ? 2.204 -4.869 -4.976 1.00 67.31 83 VAL A C 1
ATOM 493 O O . VAL A 1 83 ? 1.487 -5.441 -4.156 1.00 67.31 83 VAL A O 1
ATOM 496 N N . VAL A 1 84 ? 3.457 -4.437 -4.781 1.00 65.12 84 VAL A N 1
ATOM 497 C CA . VAL A 1 84 ? 4.222 -4.442 -3.543 1.00 65.12 84 VAL A CA 1
ATOM 498 C C . VAL A 1 84 ? 5.122 -3.223 -3.463 1.00 65.12 84 VAL A C 1
ATOM 500 O O . VAL A 1 84 ? 6.081 -3.061 -4.224 1.00 65.12 84 VAL A O 1
ATOM 503 N N . VAL A 1 85 ? 4.844 -2.411 -2.462 1.00 64.88 85 VAL A N 1
ATOM 504 C CA . VAL A 1 85 ? 5.765 -1.389 -1.984 1.00 64.88 85 VAL A CA 1
ATOM 505 C C . VAL A 1 85 ? 6.573 -1.938 -0.812 1.00 64.88 85 VAL A C 1
ATOM 507 O O . VAL A 1 85 ? 6.190 -2.936 -0.221 1.00 64.88 85 VAL A O 1
ATOM 510 N N . ALA A 1 86 ? 7.659 -1.279 -0.426 1.00 69.50 86 ALA A N 1
ATOM 511 C CA . ALA A 1 86 ? 8.315 -1.381 0.884 1.00 69.50 86 ALA A CA 1
ATOM 512 C C . ALA A 1 86 ? 9.251 -0.186 1.137 1.00 69.50 86 ALA A C 1
ATOM 514 O O . ALA A 1 86 ? 10.425 -0.259 0.792 1.00 69.50 86 ALA A O 1
ATOM 515 N N . ALA A 1 87 ? 8.770 0.926 1.692 1.00 68.12 87 ALA A N 1
ATOM 516 C CA . ALA A 1 87 ? 9.592 2.107 1.987 1.00 68.12 87 ALA A CA 1
ATOM 517 C C . ALA A 1 87 ? 10.173 2.076 3.358 1.00 68.12 87 ALA A C 1
ATOM 519 O O . ALA A 1 87 ? 9.390 2.151 4.272 1.00 68.12 87 ALA A O 1
ATOM 520 N N . THR A 1 88 ? 11.498 2.019 3.491 1.00 67.31 88 THR A N 1
ATOM 521 C CA . THR A 1 88 ? 12.126 1.958 4.798 1.00 67.31 88 THR A CA 1
ATOM 522 C C . THR A 1 88 ? 13.092 3.020 5.169 1.00 67.31 88 THR A C 1
ATOM 524 O O . THR A 1 88 ? 14.033 3.328 4.450 1.00 67.31 88 THR A O 1
ATOM 527 N N . ALA A 1 89 ? 12.947 3.480 6.393 1.00 60.84 89 ALA A N 1
ATOM 528 C CA . ALA A 1 89 ? 13.924 4.357 6.956 1.00 60.84 89 ALA A CA 1
ATOM 529 C C . ALA A 1 89 ? 13.977 4.223 8.480 1.00 60.84 89 ALA A C 1
ATOM 531 O O . ALA A 1 89 ? 13.168 3.540 9.108 1.00 60.84 89 ALA A O 1
ATOM 532 N N . ALA A 1 90 ? 14.913 4.937 9.110 1.00 57.81 90 ALA A N 1
ATOM 533 C CA . ALA A 1 90 ? 14.761 5.291 10.529 1.00 57.81 90 ALA A CA 1
ATOM 534 C C . ALA A 1 90 ? 13.429 6.026 10.784 1.00 57.81 90 ALA A C 1
ATOM 536 O O . ALA A 1 90 ? 13.019 6.217 11.921 1.00 57.81 90 ALA A O 1
ATOM 537 N N . ALA A 1 91 ? 12.756 6.374 9.694 1.00 52.19 91 ALA A N 1
ATOM 538 C CA . ALA A 1 91 ? 11.333 6.249 9.513 1.00 52.19 91 ALA A CA 1
ATOM 539 C C . ALA A 1 91 ? 10.989 5.473 8.210 1.00 52.19 91 ALA A C 1
ATOM 541 O O . ALA A 1 91 ? 11.079 6.122 7.183 1.00 52.19 91 ALA A O 1
ATOM 542 N N . GLU A 1 92 ? 10.647 4.158 8.185 1.00 63.06 92 GLU A N 1
ATOM 543 C CA . GLU A 1 92 ? 9.538 3.524 7.409 1.00 63.06 92 GLU A CA 1
ATOM 544 C C . GLU A 1 92 ? 9.589 1.989 7.081 1.00 63.06 92 GLU A C 1
ATOM 546 O O . GLU A 1 92 ? 10.653 1.421 7.240 1.00 63.06 92 GLU A O 1
ATOM 551 N N . VAL A 1 93 ? 8.497 1.279 6.694 1.00 63.50 93 VAL A N 1
ATOM 552 C CA . VAL A 1 93 ? 8.447 0.052 5.811 1.00 63.50 93 VAL A CA 1
ATOM 553 C C . VAL A 1 93 ? 7.067 -0.021 5.121 1.00 63.50 93 VAL A C 1
ATOM 555 O O . VAL A 1 93 ? 6.094 -0.391 5.778 1.00 63.50 93 VAL A O 1
ATOM 558 N N . VAL A 1 94 ? 6.976 0.267 3.808 1.00 66.88 94 VAL A N 1
ATOM 559 C CA . VAL A 1 94 ? 5.681 0.435 3.086 1.00 66.88 94 VAL A CA 1
ATOM 560 C C . VAL A 1 94 ? 5.143 -0.722 2.285 1.00 66.88 94 VAL A C 1
ATOM 562 O O . VAL A 1 94 ? 5.446 -0.725 1.129 1.00 66.88 94 VAL A O 1
ATOM 565 N N . ALA A 1 95 ? 4.243 -1.600 2.717 1.00 70.81 95 ALA A N 1
ATOM 566 C CA . ALA A 1 95 ? 3.740 -2.639 1.797 1.00 70.81 95 ALA A CA 1
ATOM 567 C C . ALA A 1 95 ? 2.397 -2.352 1.129 1.00 70.81 95 ALA A C 1
ATOM 569 O O . ALA A 1 95 ? 1.363 -2.601 1.738 1.00 70.81 95 ALA A O 1
ATOM 570 N N . THR A 1 96 ? 2.402 -1.926 -0.144 1.00 67.06 96 THR A N 1
ATOM 571 C CA . THR A 1 96 ? 1.170 -1.766 -0.930 1.00 67.06 96 THR A CA 1
ATOM 572 C C . THR A 1 96 ? 0.791 -3.012 -1.683 1.00 67.06 96 THR A C 1
ATOM 574 O O . THR A 1 96 ? 1.519 -3.388 -2.578 1.00 67.06 96 THR A O 1
ATOM 577 N N . THR A 1 97 ? -0.361 -3.611 -1.379 1.00 67.50 97 THR A N 1
ATOM 578 C CA . THR A 1 97 ? -1.055 -4.504 -2.303 1.00 67.50 97 THR A CA 1
ATOM 579 C C . THR A 1 97 ? -2.366 -3.915 -2.717 1.00 67.50 97 THR A C 1
ATOM 581 O O . THR A 1 97 ? -3.149 -3.345 -1.952 1.00 67.50 97 THR A O 1
ATOM 584 N N . VAL A 1 98 ? -2.513 -3.995 -4.021 1.00 56.78 98 VAL A N 1
ATOM 585 C CA . VAL A 1 98 ? -3.327 -3.068 -4.721 1.00 56.78 98 VAL A CA 1
ATOM 586 C C . VAL A 1 98 ? -3.921 -3.812 -5.880 1.00 56.78 98 VAL A C 1
ATOM 588 O O . VAL A 1 98 ? -3.229 -4.173 -6.818 1.00 56.78 98 VAL A O 1
ATOM 591 N N . ALA A 1 99 ? -5.210 -4.076 -5.769 1.00 63.50 99 ALA A N 1
ATOM 592 C CA . ALA A 1 99 ? -6.044 -4.309 -6.929 1.00 63.50 99 ALA A CA 1
ATOM 593 C C . ALA A 1 99 ? -6.684 -2.953 -7.202 1.00 63.50 99 ALA A C 1
ATOM 595 O O . ALA A 1 99 ? -7.815 -2.708 -6.796 1.00 63.50 99 ALA A O 1
ATOM 596 N N . ALA A 1 100 ? -5.871 -2.037 -7.738 1.00 61.56 100 ALA A N 1
ATOM 597 C CA . ALA A 1 100 ? -6.054 -0.593 -7.574 1.00 61.56 100 ALA A CA 1
ATOM 598 C C . ALA A 1 100 ? -6.102 -0.194 -6.085 1.00 61.56 100 ALA A C 1
ATOM 600 O O . ALA A 1 100 ? -7.139 -0.353 -5.453 1.00 61.56 100 ALA A O 1
ATOM 601 N N . ALA A 1 101 ? -5.012 0.352 -5.531 1.00 70.81 101 ALA A N 1
ATOM 602 C 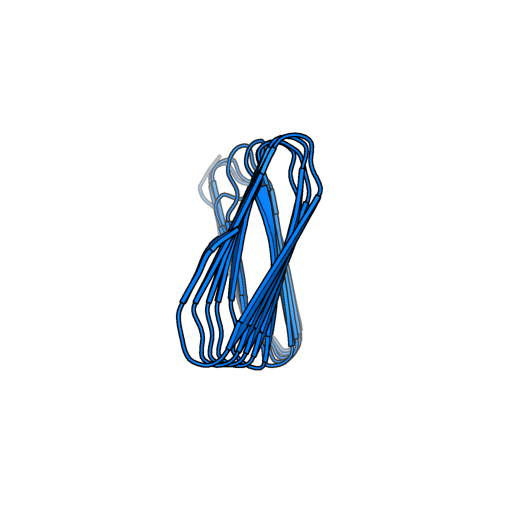CA . ALA A 1 101 ? -4.750 0.424 -4.078 1.00 70.81 101 ALA A CA 1
ATOM 603 C C . ALA A 1 101 ? -3.395 1.101 -3.730 1.00 70.81 101 ALA A C 1
ATOM 605 O O . ALA A 1 101 ? -2.548 1.296 -4.602 1.00 70.81 101 ALA A O 1
ATOM 606 N N . VAL A 1 102 ? -3.203 1.462 -2.457 1.00 75.88 102 VAL A N 1
ATOM 607 C CA . VAL A 1 102 ? -2.137 2.308 -1.930 1.00 75.88 102 VAL A CA 1
ATOM 608 C C . VAL A 1 102 ? -2.011 2.051 -0.441 1.00 75.88 102 VAL A C 1
ATOM 610 O O . VAL A 1 102 ? -2.984 1.822 0.277 1.00 75.88 102 VAL A O 1
ATOM 613 N N . VAL A 1 103 ? -0.773 2.141 -0.011 1.00 70.56 103 VAL A N 1
ATOM 614 C CA . VAL A 1 103 ? -0.243 1.882 1.303 1.00 70.56 103 VAL A CA 1
ATOM 615 C C . VAL A 1 103 ? 0.914 2.824 1.439 1.00 70.56 103 VAL A C 1
ATOM 617 O O . VAL A 1 103 ? 1.741 2.976 0.542 1.00 70.56 103 VAL A O 1
ATOM 620 N N . ALA A 1 104 ? 0.879 3.519 2.547 1.00 81.25 104 ALA A N 1
ATOM 621 C CA . 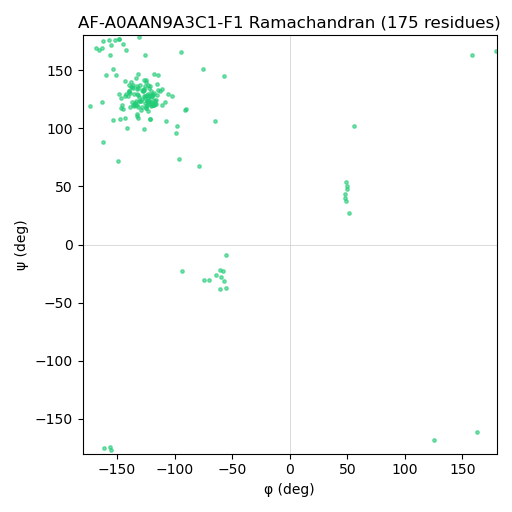ALA A 1 104 ? 1.870 4.467 2.959 1.00 81.25 104 ALA A CA 1
ATOM 622 C C . ALA A 1 104 ? 2.066 4.216 4.427 1.00 81.25 104 ALA A C 1
ATOM 624 O O . ALA A 1 104 ? 1.140 3.873 5.173 1.00 81.25 104 ALA A O 1
ATOM 625 N N . THR A 1 105 ? 3.310 4.290 4.815 1.00 78.00 105 THR A N 1
ATOM 626 C CA . THR A 1 105 ? 3.716 3.790 6.103 1.00 78.00 105 THR A CA 1
ATOM 627 C C . THR A 1 105 ? 4.519 4.917 6.692 1.00 78.00 105 THR A C 1
ATOM 629 O O . THR A 1 105 ? 4.553 5.999 6.134 1.00 78.00 105 THR A O 1
ATOM 632 N N . THR A 1 106 ? 5.022 4.801 7.885 1.00 78.94 106 THR A N 1
ATOM 633 C CA . THR A 1 106 ? 5.994 5.724 8.454 1.00 78.94 106 THR A CA 1
ATOM 634 C C . THR A 1 106 ? 6.322 5.026 9.713 1.00 78.94 106 THR A C 1
ATOM 636 O O . THR A 1 106 ? 5.464 4.655 10.510 1.00 78.94 106 THR A O 1
ATOM 639 N N . ALA A 1 107 ? 7.577 4.695 9.795 1.00 66.75 107 ALA A N 1
ATOM 640 C CA . ALA A 1 107 ? 7.919 3.541 10.561 1.00 66.75 107 ALA A CA 1
ATOM 641 C C . ALA A 1 107 ? 9.291 3.803 11.112 1.00 66.75 107 ALA A C 1
ATOM 643 O O . ALA A 1 107 ? 10.298 3.263 10.671 1.00 66.75 107 ALA A O 1
ATOM 644 N N . ALA A 1 108 ? 9.323 4.714 12.074 1.00 72.56 108 ALA A N 1
ATOM 645 C CA . ALA A 1 108 ? 10.472 4.751 12.940 1.00 72.56 108 ALA A CA 1
ATOM 646 C C . ALA A 1 108 ? 10.431 3.428 13.676 1.00 72.56 108 ALA A C 1
ATOM 648 O O . ALA A 1 108 ? 9.505 3.187 14.425 1.00 72.56 108 ALA A O 1
ATOM 649 N N . ALA A 1 109 ? 11.314 2.506 13.316 1.00 71.88 109 ALA A N 1
ATOM 650 C CA . ALA A 1 109 ? 11.243 1.133 13.797 1.00 71.88 109 ALA A CA 1
ATOM 651 C C . ALA A 1 109 ? 9.849 0.467 13.651 1.00 71.88 109 ALA A C 1
ATOM 653 O O . ALA A 1 109 ? 9.365 -0.138 14.613 1.00 71.88 109 ALA A O 1
ATOM 654 N N . ALA A 1 110 ? 9.180 0.552 12.485 1.00 76.19 110 ALA A N 1
ATOM 655 C CA . ALA 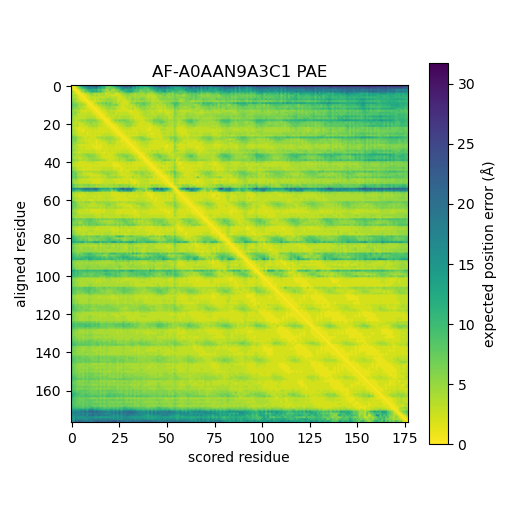A 1 110 ? 7.857 -0.069 12.371 1.00 76.19 110 ALA A CA 1
ATOM 656 C C . ALA A 1 110 ? 7.425 -0.630 11.011 1.00 76.19 110 ALA A C 1
ATOM 658 O O . ALA A 1 110 ? 8.154 -0.577 10.022 1.00 76.19 110 ALA A O 1
ATOM 659 N N . VAL A 1 111 ? 6.238 -1.245 11.003 1.00 79.81 111 VAL A N 1
ATOM 660 C CA . VAL A 1 111 ? 5.773 -2.074 9.893 1.00 79.81 111 VAL A CA 1
ATOM 661 C C . VAL A 1 111 ? 4.318 -1.841 9.608 1.00 79.81 111 VAL A C 1
ATOM 663 O O . VAL A 1 111 ? 3.466 -1.796 10.500 1.00 79.81 111 VAL A O 1
ATOM 666 N N . VAL A 1 112 ? 4.053 -1.762 8.316 1.00 80.00 112 VAL A N 1
ATOM 667 C CA . VAL A 1 112 ? 2.754 -1.384 7.842 1.00 80.00 112 VAL A CA 1
ATOM 668 C C . VAL A 1 112 ? 2.470 -2.126 6.563 1.00 80.00 112 VAL A C 1
ATOM 670 O O . VAL A 1 112 ? 3.195 -2.086 5.562 1.00 80.00 112 VAL A O 1
ATOM 673 N N . THR A 1 113 ? 1.337 -2.784 6.630 1.00 83.44 113 THR A N 1
ATOM 674 C CA . THR A 1 113 ? 0.792 -3.515 5.520 1.00 83.44 113 THR A CA 1
ATOM 675 C C . THR A 1 113 ? -0.476 -2.863 5.106 1.00 83.44 113 THR A C 1
ATOM 677 O O . THR A 1 113 ? -1.272 -2.431 5.952 1.00 83.44 113 THR A O 1
ATOM 680 N N . ALA A 1 114 ? -0.704 -2.920 3.803 1.00 81.94 114 ALA A N 1
ATOM 681 C CA . ALA A 1 114 ? -2.064 -2.855 3.410 1.00 81.94 114 ALA A CA 1
ATOM 682 C C . ALA A 1 114 ? -2.489 -3.486 2.128 1.00 81.94 114 ALA A C 1
ATOM 684 O O . ALA A 1 114 ? -1.804 -3.582 1.112 1.00 81.94 114 ALA A O 1
ATOM 685 N N . THR A 1 115 ? -3.744 -3.859 2.261 1.00 85.75 115 THR A N 1
ATOM 686 C CA . THR A 1 115 ? -4.571 -4.292 1.184 1.00 85.75 115 THR A CA 1
ATOM 687 C C . THR A 1 115 ? -5.564 -3.202 0.952 1.00 85.75 115 THR A C 1
ATOM 689 O O . THR A 1 115 ? -6.333 -2.793 1.829 1.00 85.75 115 THR A O 1
ATOM 692 N N . ALA A 1 116 ? -5.526 -2.756 -0.277 1.00 69.25 116 ALA A N 1
ATOM 693 C CA . ALA A 1 116 ? -6.461 -1.801 -0.743 1.00 69.25 116 ALA A CA 1
ATOM 694 C C . ALA A 1 116 ? -6.970 -2.301 -2.086 1.00 69.25 116 ALA A C 1
ATOM 696 O O . ALA A 1 116 ? -6.237 -2.413 -3.068 1.00 69.25 116 ALA A O 1
ATOM 697 N N . ALA A 1 117 ? -8.243 -2.661 -2.093 1.00 84.19 117 ALA A N 1
ATOM 698 C CA . ALA A 1 117 ? -8.995 -2.855 -3.315 1.00 84.19 117 ALA A CA 1
ATOM 699 C C . ALA A 1 117 ? -9.942 -1.668 -3.394 1.00 84.19 117 ALA A C 1
ATOM 701 O O . ALA A 1 117 ? -10.862 -1.543 -2.584 1.00 84.19 117 ALA A O 1
ATOM 702 N N . ALA A 1 118 ? -9.643 -0.743 -4.297 1.00 78.25 118 ALA A N 1
ATOM 703 C CA . ALA A 1 118 ? -10.256 0.577 -4.312 1.00 78.25 118 ALA A CA 1
ATOM 704 C C . ALA A 1 118 ? -10.233 1.251 -2.917 1.00 78.25 118 ALA A C 1
ATOM 706 O O . ALA A 1 118 ? -11.289 1.595 -2.386 1.00 78.25 118 ALA A O 1
ATOM 707 N N . ALA A 1 119 ? -9.063 1.369 -2.266 1.00 82.88 119 ALA A N 1
ATOM 708 C CA . ALA A 1 119 ? -9.020 1.807 -0.863 1.00 82.88 119 ALA A CA 1
ATOM 709 C C . ALA A 1 119 ? -7.710 2.454 -0.374 1.00 82.88 119 ALA A C 1
ATOM 711 O O . ALA A 1 119 ? -6.825 2.719 -1.171 1.00 82.88 119 ALA A O 1
ATOM 712 N N . VAL A 1 120 ? -7.580 2.770 0.919 1.00 83.94 120 VAL A N 1
ATOM 713 C CA . VAL A 1 120 ? -6.389 3.470 1.436 1.00 83.94 120 VAL A CA 1
ATOM 714 C C . VAL A 1 120 ? -5.983 2.983 2.805 1.00 83.94 120 VAL A C 1
ATOM 716 O O . VAL A 1 120 ? -6.822 2.805 3.694 1.00 83.94 120 VAL A O 1
ATOM 719 N N . VAL A 1 121 ? -4.665 2.893 2.972 1.00 83.56 121 VAL A N 1
ATOM 720 C CA . VAL A 1 121 ? -4.037 2.616 4.249 1.00 83.56 121 VAL A CA 1
ATOM 721 C C . VAL A 1 121 ? -2.898 3.565 4.525 1.00 83.56 121 VAL A C 1
ATOM 723 O O . VAL A 1 121 ? -1.951 3.683 3.741 1.00 83.56 121 VAL A O 1
ATOM 726 N N . ALA A 1 122 ? -2.978 4.134 5.719 1.00 86.56 122 ALA A N 1
ATOM 727 C CA . ALA A 1 122 ? -1.908 4.876 6.330 1.00 86.56 122 ALA A CA 1
ATOM 728 C C . ALA A 1 122 ? -1.558 4.270 7.678 1.00 86.56 122 ALA A C 1
ATOM 730 O O . ALA A 1 122 ? -2.433 4.003 8.510 1.00 86.56 122 ALA A O 1
ATOM 731 N N . THR A 1 123 ? -0.261 4.181 7.926 1.00 86.38 123 THR A N 1
ATOM 732 C CA . THR A 1 123 ? 0.214 3.862 9.256 1.00 86.38 123 THR A CA 1
ATOM 733 C C . THR A 1 123 ? 1.416 4.670 9.632 1.00 86.38 123 THR A C 1
ATOM 735 O O . THR A 1 123 ? 2.436 4.649 8.953 1.00 86.38 123 THR A O 1
ATOM 738 N N . THR A 1 124 ? 1.314 5.218 10.829 1.00 88.88 124 THR A N 1
ATOM 739 C CA . THR A 1 124 ? 2.473 5.584 11.610 1.00 88.88 124 THR A CA 1
ATOM 740 C C . THR A 1 124 ? 2.675 4.541 12.677 1.00 88.88 124 THR A C 1
ATOM 742 O O . THR A 1 124 ? 1.779 4.245 13.473 1.00 88.88 124 THR A O 1
ATOM 745 N N . ALA A 1 125 ? 3.882 4.022 12.733 1.00 76.75 125 ALA A N 1
ATOM 746 C CA . ALA A 1 125 ? 4.287 3.243 13.860 1.00 76.75 125 ALA A CA 1
ATOM 747 C C . ALA A 1 125 ? 5.697 3.669 14.284 1.00 76.75 125 ALA A C 1
ATOM 749 O O . ALA A 1 125 ? 6.601 3.856 13.480 1.00 76.75 125 ALA A O 1
ATOM 750 N N . ALA A 1 126 ? 5.844 3.955 15.570 1.00 80.56 126 ALA A N 1
ATOM 751 C CA . ALA A 1 126 ? 7.137 4.295 16.176 1.00 80.56 126 ALA A CA 1
ATOM 752 C C . ALA A 1 126 ? 7.815 3.054 16.776 1.00 80.56 126 ALA A C 1
ATOM 754 O O . ALA A 1 126 ? 9.015 3.016 17.032 1.00 80.56 126 ALA A O 1
ATOM 755 N N . ALA A 1 127 ? 6.984 2.061 17.070 1.00 72.94 127 ALA A N 1
ATOM 756 C CA . ALA A 1 127 ? 7.330 0.683 17.329 1.00 72.94 127 ALA A CA 1
ATOM 757 C C . ALA A 1 127 ? 6.016 -0.078 17.188 1.00 72.94 127 ALA A C 1
ATOM 759 O O . ALA A 1 127 ? 5.044 0.255 17.862 1.00 72.94 127 ALA A O 1
ATOM 760 N N . GLY A 1 128 ? 5.939 -1.068 16.317 1.00 76.12 128 GLY A N 1
ATOM 761 C CA . GLY A 1 128 ? 4.752 -1.918 16.253 1.00 76.12 128 GLY A CA 1
ATOM 762 C C . GLY A 1 128 ? 4.120 -2.009 14.881 1.00 76.12 128 GLY A C 1
ATOM 763 O O . GLY A 1 128 ? 4.739 -1.702 13.861 1.00 76.12 128 GLY A O 1
ATOM 764 N N . ILE A 1 129 ? 2.916 -2.568 14.875 1.00 85.25 129 ILE A N 1
ATOM 765 C CA . ILE A 1 129 ? 2.375 -3.249 13.707 1.00 85.25 129 ILE A CA 1
ATOM 766 C C . ILE A 1 129 ? 1.025 -2.679 13.362 1.00 85.25 129 ILE A C 1
ATOM 768 O O . ILE A 1 129 ? 0.131 -2.595 14.211 1.00 85.25 129 ILE A O 1
ATOM 772 N N . VAL A 1 130 ? 0.872 -2.420 12.068 1.00 87.19 130 VAL A N 1
ATOM 773 C CA . VAL A 1 130 ? -0.432 -2.162 11.499 1.00 87.19 130 VAL A CA 1
ATOM 774 C C . VAL A 1 130 ? -0.732 -3.073 10.329 1.00 87.19 130 VAL A C 1
ATOM 776 O O . VAL A 1 130 ? -0.022 -3.121 9.316 1.00 87.19 130 VAL A O 1
ATOM 779 N N . ALA A 1 131 ? -1.895 -3.696 10.472 1.00 88.50 131 ALA A N 1
ATOM 780 C CA . ALA A 1 131 ? -2.664 -4.224 9.377 1.00 88.50 131 ALA A CA 1
ATOM 781 C C . ALA A 1 131 ? -3.870 -3.341 9.107 1.00 88.50 131 ALA A C 1
ATOM 783 O O . ALA A 1 131 ? -4.676 -3.021 9.986 1.00 88.50 131 ALA A O 1
ATOM 784 N N . ALA A 1 132 ? -3.997 -3.005 7.841 1.00 87.31 132 ALA A N 1
ATOM 785 C CA . ALA A 1 132 ? -5.031 -2.136 7.378 1.00 87.31 132 ALA A CA 1
ATOM 786 C C . ALA A 1 132 ? -5.604 -2.728 6.105 1.00 87.31 132 ALA A C 1
ATOM 788 O O . ALA A 1 132 ? -4.913 -2.999 5.117 1.00 87.31 132 ALA A O 1
ATOM 789 N N . THR A 1 133 ? -6.894 -2.996 6.182 1.00 91.06 133 THR A N 1
ATOM 790 C CA . THR A 1 133 ? -7.667 -3.447 5.047 1.00 91.06 133 THR A CA 1
ATOM 791 C C . THR A 1 133 ? -8.717 -2.421 4.791 1.00 91.06 133 THR A C 1
ATOM 793 O O . THR A 1 133 ? -9.543 -2.088 5.644 1.00 91.06 133 THR A O 1
ATOM 796 N N . ALA A 1 134 ? -8.692 -1.951 3.571 1.00 81.06 134 ALA A N 1
ATOM 797 C CA . ALA A 1 134 ? -9.681 -1.039 3.123 1.00 81.06 134 ALA A CA 1
ATOM 798 C C . ALA A 1 134 ? -10.252 -1.616 1.827 1.00 81.06 134 ALA A C 1
ATOM 800 O O . ALA A 1 134 ? -9.533 -2.080 0.936 1.00 81.06 134 ALA A O 1
ATOM 801 N N . ALA A 1 135 ? -11.573 -1.641 1.757 1.00 88.69 135 ALA A N 1
ATOM 802 C CA . ALA A 1 135 ? -12.316 -2.011 0.567 1.00 88.69 135 ALA A CA 1
ATOM 803 C C . ALA A 1 135 ? -13.372 -0.934 0.379 1.00 88.69 135 ALA A C 1
ATOM 805 O O . ALA A 1 135 ? -14.278 -0.809 1.204 1.00 88.69 135 ALA A O 1
ATOM 806 N N . ALA A 1 136 ? -13.213 -0.091 -0.639 1.00 85.12 136 ALA A N 1
ATOM 807 C CA . ALA A 1 136 ? -14.000 1.139 -0.745 1.00 85.12 136 ALA A CA 1
ATOM 808 C C . ALA A 1 136 ? -14.014 1.940 0.581 1.00 85.12 136 ALA A C 1
ATOM 810 O O . ALA A 1 136 ? -15.061 2.411 1.016 1.00 85.12 136 ALA A O 1
ATOM 811 N N . GLY A 1 137 ? -12.879 2.023 1.285 1.00 84.12 137 GLY A N 1
ATOM 812 C CA . GLY A 1 137 ? -12.824 2.534 2.659 1.00 84.12 137 GLY A CA 1
ATOM 813 C C . GLY A 1 137 ? -11.462 3.094 3.056 1.00 84.12 137 GLY A C 1
ATOM 814 O O . GLY A 1 137 ? -10.541 3.150 2.236 1.00 84.12 137 GLY A O 1
ATOM 815 N N . VAL A 1 138 ? -11.347 3.516 4.318 1.00 88.19 138 VAL A N 1
ATOM 816 C CA . VAL A 1 138 ? -10.132 4.139 4.861 1.00 88.19 138 VAL A CA 1
ATOM 817 C C . VAL A 1 138 ? -9.743 3.539 6.198 1.00 88.19 138 VAL A C 1
ATOM 819 O O . VAL A 1 138 ? -10.563 3.448 7.114 1.00 88.19 138 VAL A O 1
ATOM 822 N N . VAL A 1 139 ? -8.453 3.240 6.315 1.00 91.31 139 VAL A N 1
ATOM 823 C CA . VAL A 1 139 ? -7.826 2.832 7.561 1.00 91.31 139 VAL A CA 1
ATOM 824 C C . VAL A 1 139 ? -6.672 3.762 7.913 1.00 91.31 139 VAL A C 1
ATOM 826 O O . VAL A 1 139 ? -5.707 3.899 7.155 1.00 91.31 139 VAL A O 1
ATOM 829 N N . ALA A 1 140 ? -6.774 4.346 9.104 1.00 90.88 140 ALA A N 1
ATOM 830 C CA . ALA A 1 140 ? -5.714 5.113 9.728 1.00 90.88 140 ALA A CA 1
ATOM 831 C C . ALA A 1 140 ? -5.335 4.498 11.069 1.00 90.88 140 ALA A C 1
ATOM 833 O O . ALA A 1 140 ? -6.188 4.204 11.912 1.00 90.88 140 ALA A O 1
ATOM 834 N N . THR A 1 141 ? -4.034 4.343 11.267 1.00 90.69 141 THR A N 1
ATOM 835 C CA . THR A 1 141 ? -3.513 3.628 12.425 1.00 90.69 141 THR A CA 1
ATOM 836 C C . THR A 1 141 ? -2.295 4.319 12.998 1.00 90.69 141 THR A C 1
ATOM 838 O O . THR A 1 141 ? -1.328 4.600 12.277 1.00 90.69 141 THR A O 1
ATOM 841 N N . THR A 1 142 ? -2.327 4.509 14.305 1.00 92.50 142 THR A N 1
ATOM 842 C CA . THR A 1 142 ? -1.161 4.931 15.065 1.00 92.50 142 THR A CA 1
ATOM 843 C C . THR A 1 142 ? -0.837 3.839 16.057 1.00 92.50 142 THR A C 1
ATOM 845 O O . THR A 1 142 ? -1.664 3.500 16.901 1.00 92.50 142 THR A O 1
ATOM 848 N N . ALA A 1 143 ? 0.370 3.296 15.949 1.00 84.31 143 ALA A N 1
ATOM 849 C CA . ALA A 1 143 ? 0.845 2.269 16.856 1.00 84.31 143 ALA A CA 1
ATOM 850 C C . ALA A 1 143 ? 2.152 2.708 17.517 1.00 84.31 143 ALA A C 1
ATOM 852 O O . ALA A 1 143 ? 3.169 2.958 16.862 1.00 84.31 143 ALA A O 1
ATOM 853 N N . ALA A 1 144 ? 2.128 2.786 18.841 1.00 90.88 144 ALA A N 1
ATOM 854 C CA . ALA A 1 144 ? 3.313 3.022 19.650 1.00 90.88 144 ALA A CA 1
ATOM 855 C C . ALA A 1 144 ? 3.485 1.851 20.614 1.00 90.88 144 ALA A C 1
ATOM 857 O O . ALA A 1 144 ? 2.709 1.669 21.544 1.00 90.88 144 ALA A O 1
ATOM 858 N N . ALA A 1 145 ? 4.487 1.020 20.362 1.00 87.69 145 ALA A N 1
ATOM 859 C CA . ALA A 1 145 ? 4.627 -0.290 20.988 1.00 87.69 145 ALA A CA 1
ATOM 860 C C . ALA A 1 145 ? 3.319 -1.108 20.934 1.00 87.69 145 ALA A C 1
ATOM 862 O O . ALA A 1 145 ? 2.910 -1.678 21.941 1.00 87.69 145 ALA A O 1
ATOM 863 N N . ALA A 1 146 ? 2.627 -1.113 19.787 1.00 90.19 146 ALA A N 1
ATOM 864 C CA . ALA A 1 146 ? 1.249 -1.596 19.734 1.00 90.19 146 ALA A CA 1
ATOM 865 C C . ALA A 1 146 ? 0.876 -2.380 18.475 1.00 90.19 146 ALA A C 1
ATOM 867 O O . ALA A 1 146 ? 1.607 -2.392 17.477 1.00 90.19 146 ALA A O 1
ATOM 868 N N . VAL A 1 147 ? -0.286 -3.034 18.559 1.00 90.81 147 VAL A N 1
ATOM 869 C CA . VAL A 1 147 ? -0.849 -3.867 17.496 1.00 90.81 147 VAL A CA 1
ATOM 870 C C . VAL A 1 147 ? -2.223 -3.346 17.107 1.00 90.81 147 VAL A C 1
ATOM 872 O O . VAL A 1 147 ? -3.138 -3.310 17.930 1.00 90.81 147 VAL A O 1
ATOM 875 N N . VAL A 1 148 ? -2.362 -2.993 15.828 1.00 91.88 148 VAL A N 1
ATOM 876 C CA . VAL A 1 148 ? -3.608 -2.477 15.267 1.00 91.88 148 VAL A CA 1
ATOM 877 C C . VAL A 1 148 ? -4.049 -3.314 14.076 1.00 91.88 148 VAL A C 1
ATOM 879 O O . VAL A 1 148 ? -3.336 -3.440 13.075 1.00 91.88 148 VAL A O 1
ATOM 882 N N . ALA A 1 149 ? -5.267 -3.835 14.182 1.00 93.06 149 ALA A N 1
ATOM 883 C CA . ALA A 1 149 ? -6.013 -4.405 13.078 1.00 93.06 149 ALA A CA 1
ATOM 884 C C . ALA A 1 149 ? -7.192 -3.496 12.759 1.00 93.06 149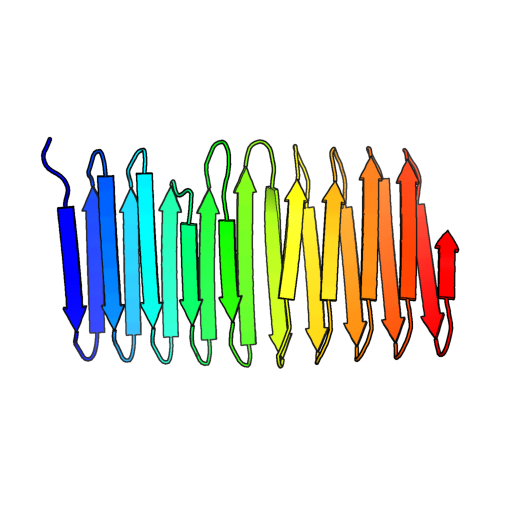 ALA A C 1
ATOM 886 O O . ALA A 1 149 ? -8.072 -3.252 13.588 1.00 93.06 149 ALA A O 1
ATOM 887 N N . ALA A 1 150 ? -7.199 -3.012 11.529 1.00 91.81 150 ALA A N 1
ATOM 888 C CA . ALA A 1 150 ? -8.129 -2.000 11.116 1.00 91.81 150 ALA A CA 1
ATOM 889 C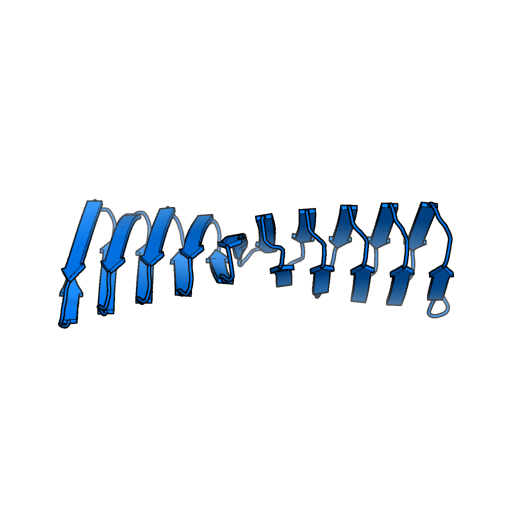 C . ALA A 1 150 ? -8.774 -2.385 9.790 1.00 91.81 150 ALA A C 1
ATOM 891 O O . ALA A 1 150 ? -8.097 -2.598 8.783 1.00 91.81 150 ALA A O 1
ATOM 892 N N . THR A 1 151 ? -10.099 -2.508 9.815 1.00 94.00 151 THR A N 1
ATOM 893 C CA . THR A 1 151 ? -10.891 -2.846 8.636 1.00 94.00 151 THR A CA 1
ATOM 894 C C . THR A 1 151 ? -11.955 -1.797 8.393 1.00 94.00 151 THR A C 1
ATOM 896 O O . THR A 1 151 ? -12.762 -1.484 9.268 1.00 94.00 151 THR A O 1
ATOM 899 N N . ALA A 1 152 ? -11.991 -1.296 7.168 1.00 88.88 152 ALA A N 1
ATOM 900 C CA . ALA A 1 152 ? -13.007 -0.362 6.736 1.00 88.88 152 ALA A CA 1
ATOM 901 C C . ALA A 1 152 ? -13.621 -0.820 5.419 1.00 88.88 152 ALA A C 1
ATOM 903 O O . ALA A 1 152 ? -12.923 -0.999 4.415 1.00 88.88 152 ALA A O 1
ATOM 904 N N . VAL A 1 153 ? -14.942 -0.976 5.428 1.00 92.56 153 VAL A N 1
ATOM 905 C CA . VAL A 1 153 ? -15.725 -1.307 4.237 1.00 92.56 153 VAL A CA 1
ATOM 906 C C . VAL A 1 153 ? -16.780 -0.236 4.055 1.00 92.56 153 VAL A C 1
ATOM 908 O O . VAL A 1 153 ? -17.657 -0.099 4.906 1.00 92.56 153 VAL A O 1
ATOM 911 N N . ALA A 1 154 ? -16.701 0.541 2.973 1.00 89.00 154 ALA A N 1
ATOM 912 C CA . ALA A 1 154 ? -17.578 1.703 2.784 1.00 89.00 154 ALA A CA 1
ATOM 913 C C . ALA A 1 154 ? -17.620 2.609 4.034 1.00 89.00 154 ALA A C 1
ATOM 915 O O . ALA A 1 154 ? -18.680 3.085 4.448 1.00 89.00 154 ALA A O 1
ATOM 916 N N . ALA A 1 155 ? -16.474 2.753 4.704 1.00 88.44 155 ALA A N 1
ATOM 917 C CA . ALA A 1 155 ? -16.413 3.313 6.043 1.00 88.44 155 ALA A CA 1
ATOM 918 C C . ALA A 1 155 ? -15.058 3.928 6.369 1.00 88.44 155 ALA A C 1
ATOM 920 O O . ALA A 1 155 ? -14.080 3.788 5.625 1.00 88.44 155 ALA A O 1
ATOM 921 N N . VAL A 1 156 ? -15.038 4.597 7.519 1.00 90.88 156 VAL A N 1
ATOM 922 C CA . VAL A 1 156 ? -13.854 5.239 8.075 1.00 90.88 156 VAL A CA 1
ATOM 923 C C . VAL A 1 156 ? -13.521 4.612 9.412 1.00 90.88 156 VAL A C 1
ATOM 925 O O . VAL A 1 156 ? -14.377 4.532 10.299 1.00 90.88 156 VAL A O 1
ATOM 928 N N . LEU A 1 157 ? -12.258 4.214 9.540 1.00 92.00 157 LEU A N 1
ATOM 929 C CA . LEU A 1 157 ? -11.735 3.628 10.750 1.00 92.00 157 LEU A CA 1
ATOM 930 C C . LEU A 1 157 ? -10.461 4.323 11.218 1.00 92.00 157 LEU A C 1
ATOM 932 O O . LEU A 1 157 ? -9.463 4.388 10.491 1.00 92.00 157 LEU A O 1
ATOM 936 N N . THR A 1 158 ? -10.498 4.761 12.470 1.00 92.88 158 THR A N 1
ATOM 937 C CA . THR A 1 158 ? -9.312 5.168 13.211 1.00 92.88 158 THR A CA 1
ATOM 938 C C . THR A 1 158 ? -9.032 4.178 14.324 1.00 92.88 158 THR A C 1
ATOM 940 O O . THR A 1 158 ? -9.929 3.790 15.072 1.00 92.88 158 THR A O 1
ATOM 943 N N . ALA A 1 159 ? -7.768 3.788 14.430 1.00 89.56 159 ALA A N 1
ATOM 944 C CA . ALA A 1 159 ? -7.309 2.939 15.508 1.00 89.56 159 ALA A CA 1
ATOM 945 C C . ALA A 1 159 ? -6.003 3.479 16.083 1.00 89.56 159 ALA A C 1
ATOM 947 O O . ALA A 1 159 ? -4.996 3.630 15.381 1.00 89.56 159 ALA A O 1
ATOM 948 N N . THR A 1 160 ? -6.042 3.796 17.369 1.00 93.62 160 THR A N 1
ATOM 949 C CA . THR A 1 160 ? -4.860 4.190 18.129 1.00 93.62 160 THR A CA 1
ATOM 950 C C . THR A 1 160 ? -4.582 3.114 19.144 1.00 93.62 160 THR A C 1
ATOM 952 O O . THR A 1 160 ? -5.486 2.693 19.847 1.00 93.62 160 THR A O 1
ATOM 955 N N . ALA A 1 161 ? -3.333 2.681 19.225 1.00 87.88 161 ALA A N 1
ATOM 956 C CA . ALA A 1 161 ? -2.939 1.715 20.226 1.00 87.88 161 ALA A CA 1
ATOM 957 C C . ALA A 1 161 ? -1.590 2.107 20.824 1.00 87.88 161 ALA A C 1
ATOM 959 O O . ALA A 1 161 ? -0.646 2.464 20.103 1.00 87.88 161 ALA A O 1
ATOM 960 N N . ALA A 1 162 ? -1.501 2.015 22.147 1.00 92.44 162 ALA A N 1
ATOM 961 C CA . ALA A 1 162 ? -0.263 2.189 22.890 1.00 92.44 162 ALA A CA 1
ATOM 962 C C . ALA A 1 162 ? -0.080 1.051 23.896 1.00 92.44 162 ALA A C 1
ATOM 964 O O . ALA A 1 162 ? -0.891 0.892 24.800 1.00 92.44 162 ALA A O 1
ATOM 965 N N . ALA A 1 163 ? 0.992 0.265 23.757 1.00 86.00 163 ALA A N 1
ATOM 966 C CA . ALA A 1 163 ? 1.248 -0.903 24.614 1.00 86.00 163 ALA A CA 1
ATOM 967 C C . ALA A 1 163 ? 0.058 -1.884 24.710 1.00 86.00 163 ALA A C 1
ATOM 969 O O . ALA A 1 163 ? -0.108 -2.585 25.708 1.00 86.00 163 ALA A O 1
ATOM 970 N N . GLU A 1 164 ? -0.775 -1.925 23.671 1.00 86.19 164 GLU A N 1
ATOM 971 C CA . GLU A 1 164 ? -2.050 -2.633 23.688 1.00 86.19 164 GLU A CA 1
ATOM 972 C C . GLU A 1 164 ? -2.423 -3.192 22.314 1.00 86.19 164 GLU A C 1
ATOM 974 O O . GLU A 1 164 ? -1.718 -3.012 21.310 1.00 86.19 164 GLU A O 1
ATOM 979 N N . VAL A 1 165 ? -3.553 -3.897 22.303 1.00 90.69 165 VAL A N 1
ATOM 980 C CA . VAL A 1 165 ? -4.098 -4.561 21.126 1.00 90.69 165 VAL A CA 1
ATOM 981 C C . VAL A 1 165 ? -5.448 -3.954 20.782 1.00 90.69 165 VAL A C 1
ATOM 983 O O . VAL A 1 165 ? -6.374 -3.993 21.590 1.00 90.69 165 VAL A O 1
ATOM 986 N N . VAL A 1 166 ? -5.558 -3.461 19.549 1.00 90.94 166 VAL A N 1
ATOM 987 C CA . VAL A 1 166 ? -6.771 -2.843 19.020 1.00 90.94 166 VAL A CA 1
ATOM 988 C C . VAL A 1 166 ? -7.232 -3.563 17.765 1.00 90.94 166 VAL A C 1
ATOM 990 O O . VAL A 1 166 ? -6.482 -3.745 16.803 1.00 90.94 166 VAL A O 1
ATOM 993 N N . ALA A 1 167 ? -8.506 -3.938 17.782 1.00 93.31 167 ALA A N 1
ATOM 994 C CA . ALA A 1 167 ? -9.231 -4.407 16.620 1.00 93.31 167 ALA A CA 1
ATOM 995 C C . ALA A 1 167 ? -10.428 -3.492 16.405 1.00 93.31 167 ALA A C 1
ATOM 997 O O . ALA A 1 167 ? -11.274 -3.348 17.289 1.00 93.31 167 ALA A O 1
ATOM 998 N N . ALA A 1 168 ? -10.503 -2.891 15.224 1.00 89.88 168 ALA A N 1
ATOM 999 C CA . ALA A 1 168 ? -11.562 -1.958 14.915 1.00 89.88 168 ALA A CA 1
ATOM 1000 C C . ALA A 1 168 ? -12.097 -2.201 13.506 1.00 89.88 168 ALA A C 1
ATOM 1002 O O . ALA A 1 168 ? -11.363 -2.450 12.544 1.00 89.88 168 ALA A O 1
ATOM 1003 N N . THR A 1 169 ? -13.423 -2.190 13.416 1.00 93.00 169 THR A N 1
ATOM 1004 C CA . THR A 1 169 ? -14.163 -2.382 12.172 1.00 93.00 169 THR A CA 1
ATOM 1005 C C . THR A 1 169 ? -15.218 -1.298 12.041 1.00 93.00 169 THR A C 1
ATOM 1007 O O . THR A 1 169 ? -15.950 -1.028 12.990 1.00 93.00 169 THR A O 1
ATOM 1010 N N . ALA A 1 170 ? -15.318 -0.707 10.854 1.00 87.19 170 ALA A N 1
ATOM 1011 C CA . ALA A 1 170 ? -16.396 0.200 10.498 1.00 87.19 170 ALA A CA 1
ATOM 1012 C C . ALA A 1 170 ? -17.066 -0.267 9.205 1.00 87.19 170 ALA A C 1
ATOM 1014 O O . ALA A 1 170 ? -16.400 -0.701 8.259 1.00 87.19 170 ALA A O 1
ATOM 1015 N N . ALA A 1 171 ? -18.389 -0.130 9.171 1.00 87.31 171 ALA A N 1
ATOM 1016 C CA . ALA A 1 171 ? -19.221 -0.336 7.995 1.00 87.31 171 ALA A CA 1
ATOM 1017 C C . ALA A 1 171 ? -20.297 0.760 7.956 1.00 87.31 171 ALA A C 1
ATOM 1019 O O . ALA A 1 171 ? -20.955 0.991 8.966 1.00 87.31 171 ALA A O 1
ATOM 1020 N N . ALA A 1 172 ? -20.468 1.434 6.813 1.00 78.50 172 ALA A N 1
ATOM 1021 C CA . ALA A 1 172 ? -21.504 2.454 6.585 1.00 78.50 172 ALA A CA 1
ATOM 1022 C C . ALA A 1 172 ? -21.590 3.548 7.674 1.00 78.50 172 ALA A C 1
ATOM 1024 O O . ALA A 1 172 ? -22.655 3.848 8.213 1.00 78.50 172 ALA A O 1
ATOM 1025 N N . GLY A 1 173 ? -20.448 4.151 7.999 1.00 69.38 173 GLY A N 1
ATOM 1026 C CA . GLY A 1 173 ? -20.345 5.176 9.032 1.00 69.38 173 GLY A CA 1
ATOM 1027 C C . GLY A 1 173 ? -18.904 5.377 9.488 1.00 69.38 173 GLY A C 1
ATOM 1028 O O . GLY A 1 173 ? -17.963 4.983 8.792 1.00 69.38 173 GLY A O 1
ATOM 1029 N N . ALA A 1 174 ? -18.732 5.984 10.660 1.00 79.19 174 ALA A N 1
ATOM 1030 C CA . ALA A 1 174 ? -17.425 6.224 11.264 1.00 79.19 174 ALA A CA 1
ATOM 1031 C C . ALA A 1 174 ? -17.279 5.439 12.573 1.00 79.19 174 ALA A C 1
ATOM 1033 O O . ALA A 1 174 ? -18.210 5.415 13.380 1.00 79.19 174 ALA A O 1
ATOM 1034 N N . ALA A 1 175 ? -16.105 4.839 12.785 1.00 80.75 175 ALA A N 1
ATOM 1035 C CA . ALA A 1 175 ? -15.727 4.237 14.059 1.00 80.75 175 ALA A CA 1
ATOM 1036 C C . ALA A 1 175 ? -14.322 4.675 14.485 1.00 80.75 175 ALA A C 1
ATOM 1038 O O . ALA A 1 175 ? -13.431 4.865 13.653 1.00 80.75 175 ALA A O 1
ATOM 1039 N N . SER A 1 176 ? -14.150 4.791 15.798 1.00 79.62 176 SER A N 1
ATOM 1040 C CA . SER A 1 176 ? -12.878 5.075 16.451 1.00 79.62 176 SER A CA 1
ATOM 1041 C C . SER A 1 176 ? -12.665 4.113 17.612 1.00 79.62 176 SER A C 1
ATOM 1043 O O . SER A 1 176 ? -13.594 3.897 18.395 1.00 79.62 176 SER A O 1
ATOM 1045 N N . SER A 1 177 ? -11.447 3.596 17.734 1.00 61.59 177 SER A N 1
ATOM 1046 C CA . SER A 1 177 ? -10.967 2.789 18.861 1.00 61.59 177 SER A CA 1
ATOM 1047 C C . SER A 1 177 ? -9.639 3.319 19.378 1.00 61.59 177 SER A C 1
ATOM 1049 O O . SER A 1 177 ? -8.754 3.558 18.514 1.00 61.59 177 SER A O 1
#

Solvent-accessible surface area (backbon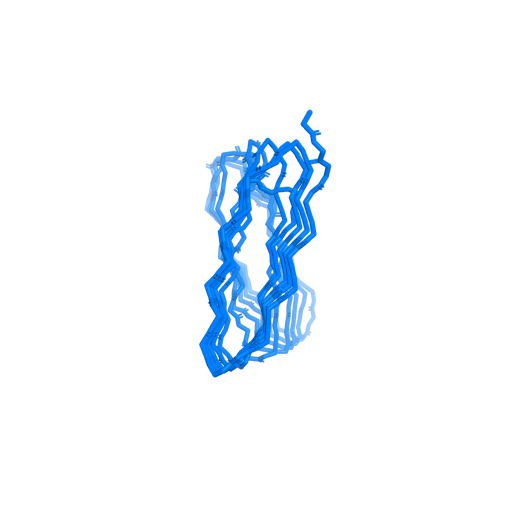e atoms only — not comparable to full-atom values): 6931 Å² total; per-residue (Å²): 126,69,76,44,78,46,82,41,78,38,72,66,25,80,47,80,42,82,28,62,31,27,42,40,40,27,40,20,52,35,14,41,39,41,34,41,16,88,40,18,43,43,43,27,36,15,57,35,15,41,37,43,28,47,3,53,36,21,38,11,37,19,61,34,11,33,15,32,8,34,34,78,51,25,33,31,38,22,41,18,69,43,19,28,18,29,8,20,16,72,36,14,26,11,28,10,27,13,53,50,35,38,32,45,42,35,4,26,66,23,43,28,42,18,43,4,43,55,26,34,24,44,28,44,14,64,23,33,37,37,44,23,35,8,39,53,18,29,17,41,38,41,16,42,57,12,37,36,42,32,34,6,41,54,15,34,26,42,39,57,24,66,74,36,80,38,78,44,72,19,63,78,45,78,38,76,79

Secondary structure (DSSP, 8-state):
---EEEEEESSEEEEEEESSEEEEEEESS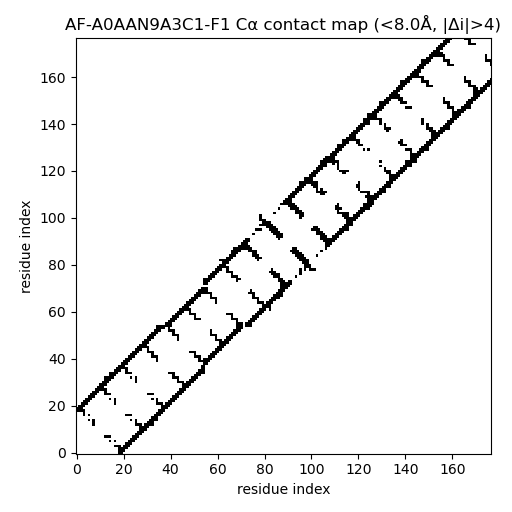EEEEEEESSEEEEEEESSEEEEEEESSEEEEESSEEEEEEESSS-EEEEESSEEE--EEBTTB-EEEEEES--EE--BTTEEEEEEEES-EEEEEEEEEEEEEEEESSEEEEEEEEEEEEEEEESSEEEEEEESSEEEEEEESSEEE-

Radius of gyration: 17.38 Å; Cα contacts (8 Å, |Δi|>4): 729; chains: 1; bounding box: 54×21×49 Å

pLDDT: mean 79.49, std 9.6, range [52.19, 94.0]

Mean predicted aligned error: 5.06 Å